Protein AF-A0A1V5QJ68-F1 (afdb_monomer_lite)

Sequence (161 aa):
MTVVKEFELRTGITLEIDRYVAMYQRDVNNYIAVRADGTEKVRGGAFRSTHHLKPSVGQMMNRCEIMDIPFDPDQYTLEELSIVCTRDKNSRGFCIDGVETDAETIDVLPVYPLQAQSISTVKKDGGFCKARLCPDYAALASSVSRADIDFGYFQRKIDAE

Radius of gyration: 21.3 Å; chains: 1; bounding box: 54×31×63 Å

Foldseek 3Di:
DVVQVVCCVVPVDHDDDDDFPDKFDPDPQFIWTAHPVRDIDTGDPLQDDDDPAANELSSQLVVCVRVVHDDDCVVDDLRNQWHKFAADPQFQFKAWQNDTDSDGIFTKAAFDQVQAIDIWTQGPVGDTHRTPPADPRIDGSVVDDPVGGPPVVSVVVSVPD

Structure (mmCIF, N/CA/C/O backbone):
data_AF-A0A1V5QJ68-F1
#
_entry.id   AF-A0A1V5QJ68-F1
#
loop_
_atom_site.group_PDB
_atom_site.id
_atom_site.type_symbol
_atom_site.label_atom_id
_atom_site.label_alt_id
_atom_site.label_comp_id
_atom_site.label_asym_id
_atom_site.label_entity_id
_atom_site.label_seq_id
_atom_site.pdbx_PDB_ins_code
_atom_site.Cartn_x
_atom_site.Cartn_y
_atom_site.Cartn_z
_atom_site.occupancy
_atom_site.B_iso_or_equiv
_atom_site.auth_seq_id
_atom_site.auth_comp_id
_atom_site.aut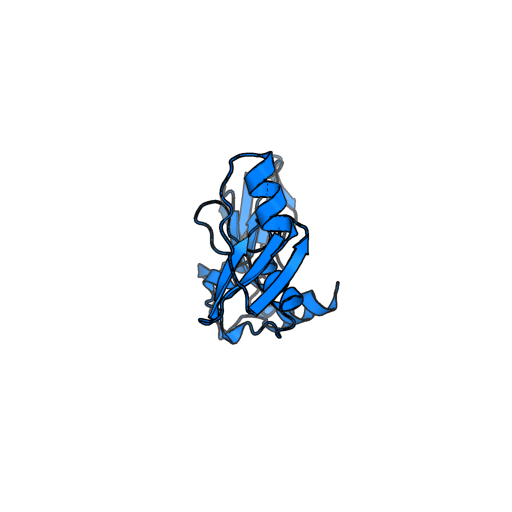h_asym_id
_atom_site.auth_atom_id
_atom_site.pdbx_PDB_model_num
ATOM 1 N N . MET A 1 1 ? -23.917 1.353 35.456 1.00 61.59 1 MET A N 1
ATOM 2 C CA . MET A 1 1 ? -23.741 2.803 35.731 1.00 61.59 1 MET A CA 1
ATOM 3 C C . MET A 1 1 ? -23.101 3.103 37.089 1.00 61.59 1 MET A C 1
ATOM 5 O O . MET A 1 1 ? -22.645 4.221 37.271 1.00 61.59 1 MET A O 1
ATOM 9 N N . THR A 1 2 ? -23.028 2.148 38.022 1.00 78.12 2 THR A N 1
ATOM 10 C CA . THR A 1 2 ? -22.486 2.360 39.379 1.00 78.12 2 THR A CA 1
ATOM 11 C C . THR A 1 2 ? -21.013 2.790 39.385 1.00 78.12 2 THR A C 1
ATOM 13 O O . THR A 1 2 ? -20.681 3.788 40.008 1.00 78.12 2 THR A O 1
ATOM 16 N N . VAL A 1 3 ? -20.169 2.141 38.573 1.00 85.06 3 VAL A N 1
ATOM 17 C CA . VAL A 1 3 ? -18.725 2.443 38.467 1.00 85.06 3 VAL A CA 1
ATOM 18 C C . VAL A 1 3 ? -18.442 3.875 37.987 1.00 85.06 3 VAL A C 1
ATOM 20 O O . VAL A 1 3 ? -17.517 4.518 38.470 1.00 85.06 3 VAL A O 1
ATOM 23 N N . VAL A 1 4 ? -19.253 4.394 37.056 1.00 86.81 4 VAL A N 1
ATOM 24 C CA . VAL A 1 4 ? -19.104 5.761 36.521 1.00 86.81 4 VAL A CA 1
ATOM 25 C C . VAL A 1 4 ? -19.350 6.780 37.631 1.00 86.81 4 VAL A C 1
ATOM 27 O O . VAL A 1 4 ? -18.485 7.601 37.908 1.00 86.81 4 VAL A O 1
ATOM 30 N N . LYS A 1 5 ? -20.479 6.658 38.341 1.00 88.81 5 LYS A N 1
ATOM 31 C CA . LYS A 1 5 ? -20.842 7.583 39.424 1.00 88.81 5 LYS A CA 1
ATOM 32 C C . LYS A 1 5 ? -19.833 7.577 40.571 1.00 88.81 5 LYS A C 1
ATOM 34 O O . LYS A 1 5 ? -19.521 8.631 41.114 1.00 88.81 5 LYS A O 1
ATOM 39 N N . GLU A 1 6 ? -19.316 6.407 40.942 1.00 92.75 6 GLU A N 1
ATOM 40 C CA . GLU A 1 6 ? -18.283 6.293 41.979 1.00 92.75 6 GLU A CA 1
ATOM 41 C C . GLU A 1 6 ? -16.983 7.000 41.574 1.00 92.75 6 GLU A C 1
ATOM 43 O O . GLU A 1 6 ? -16.360 7.676 42.395 1.00 92.75 6 GLU A O 1
ATOM 48 N N . PHE A 1 7 ? -16.586 6.887 40.304 1.00 91.31 7 PHE A N 1
ATOM 49 C CA . PHE A 1 7 ? -15.414 7.580 39.783 1.00 91.31 7 PHE A CA 1
ATOM 50 C C . PHE A 1 7 ? -15.602 9.103 39.776 1.00 91.31 7 PHE A C 1
ATOM 52 O O . PHE A 1 7 ? -14.717 9.822 40.246 1.00 91.31 7 PHE A O 1
ATOM 59 N N . GLU A 1 8 ? -16.747 9.588 39.291 1.00 95.12 8 GLU A N 1
ATOM 60 C CA . GLU A 1 8 ? -17.068 11.021 39.240 1.00 95.12 8 GLU A CA 1
ATOM 61 C C . GLU A 1 8 ? -17.102 11.636 40.646 1.00 95.12 8 GLU A C 1
ATOM 63 O O . GLU A 1 8 ? -16.488 12.674 40.879 1.00 95.12 8 GLU A O 1
ATOM 68 N N . LEU A 1 9 ? -17.723 10.958 41.620 1.00 93.88 9 LEU A N 1
ATOM 69 C CA . LEU A 1 9 ? -17.756 11.403 43.020 1.00 93.88 9 LEU A CA 1
ATOM 70 C C . LEU A 1 9 ? -16.361 11.454 43.655 1.00 93.88 9 LEU A C 1
ATOM 72 O O . LEU A 1 9 ? -16.056 12.386 44.396 1.00 93.88 9 LEU A O 1
ATOM 76 N N . ARG A 1 10 ? -15.510 10.459 43.376 1.00 95.88 10 ARG A N 1
ATOM 77 C CA . ARG A 1 10 ? -14.157 10.382 43.947 1.00 95.88 10 ARG A CA 1
ATOM 78 C C . ARG A 1 10 ? -13.204 11.416 43.349 1.00 95.88 10 ARG A C 1
ATOM 80 O O . ARG A 1 10 ? -12.293 11.862 44.039 1.00 95.88 10 ARG A O 1
ATOM 87 N N . THR A 1 11 ? -13.354 11.731 42.065 1.00 94.81 11 THR A N 1
ATOM 88 C CA . THR A 1 11 ? -12.379 12.544 41.318 1.00 94.81 11 THR A CA 1
ATOM 89 C C . THR A 1 11 ? -12.852 13.966 41.035 1.00 94.81 11 THR A C 1
ATOM 91 O O . THR A 1 11 ? -12.025 14.821 40.733 1.00 94.81 11 THR A O 1
ATOM 94 N N . GLY A 1 12 ? -14.159 14.227 41.112 1.00 94.50 12 GLY A N 1
ATOM 95 C CA . GLY A 1 12 ? -14.767 15.482 40.669 1.00 94.50 12 GLY A CA 1
ATOM 96 C C . GLY A 1 12 ? -14.761 15.676 39.147 1.00 94.50 12 GLY A C 1
ATOM 97 O O . GLY A 1 12 ? -15.129 16.751 38.680 1.00 94.50 12 GLY A O 1
ATOM 98 N N . ILE A 1 13 ? -14.335 14.672 38.368 1.00 93.38 13 ILE A N 1
ATOM 99 C CA . ILE A 1 13 ? -14.297 14.714 36.901 1.00 93.38 13 ILE A CA 1
ATOM 100 C C . ILE A 1 13 ? -15.576 14.084 36.361 1.00 93.38 13 ILE A C 1
ATOM 102 O O . ILE A 1 13 ? -15.841 12.923 36.654 1.00 93.38 13 ILE A O 1
ATOM 106 N N . THR A 1 14 ? -16.322 14.817 35.535 1.00 92.25 14 THR A N 1
ATOM 107 C CA . THR A 1 14 ? -17.486 14.295 34.804 1.00 92.25 14 THR A CA 1
ATOM 108 C C . THR A 1 14 ? -17.042 13.438 33.620 1.00 92.25 14 THR A C 1
ATOM 110 O O . THR A 1 14 ? -16.157 13.840 32.860 1.00 92.25 14 THR A O 1
ATOM 113 N N . LEU A 1 15 ? -17.666 12.275 33.436 1.00 88.31 15 LEU A N 1
ATOM 114 C CA . LEU A 1 15 ? -17.381 11.365 32.329 1.00 88.31 15 LEU A CA 1
ATOM 115 C C . LEU A 1 15 ? -18.435 11.486 31.221 1.00 88.31 15 LEU A C 1
ATOM 117 O O . LEU A 1 15 ? -19.635 11.557 31.474 1.00 88.31 15 LEU A O 1
ATOM 121 N N . GLU A 1 16 ? -17.980 11.441 29.970 1.00 88.50 16 GLU A N 1
ATOM 122 C CA . GLU A 1 16 ? -18.842 11.340 28.791 1.00 88.50 16 GLU A CA 1
ATOM 123 C C . GLU A 1 16 ? -18.938 9.877 28.335 1.00 88.50 16 GLU A C 1
ATOM 125 O O . GLU A 1 16 ? -17.938 9.156 28.300 1.00 88.50 16 GLU A O 1
ATOM 130 N N . ILE A 1 17 ? -20.151 9.421 28.003 1.00 85.38 17 ILE A N 1
ATOM 131 C CA . ILE A 1 17 ? -20.388 8.054 27.525 1.00 85.38 17 ILE A CA 1
ATOM 132 C C . ILE A 1 17 ? -20.589 8.078 26.012 1.00 85.38 17 ILE A C 1
ATOM 134 O O . ILE A 1 17 ? -21.675 8.396 25.528 1.00 85.38 17 ILE A O 1
ATOM 138 N N . ASP A 1 18 ? -19.574 7.627 25.284 1.00 86.44 18 ASP A N 1
ATOM 139 C CA . ASP A 1 18 ? -19.709 7.269 23.876 1.00 86.44 18 ASP A CA 1
ATOM 140 C C . ASP A 1 18 ? -20.344 5.876 23.734 1.00 86.44 18 ASP A C 1
ATOM 142 O O . ASP A 1 18 ? -19.942 4.922 24.407 1.00 86.44 18 ASP A O 1
ATOM 146 N N . ARG A 1 19 ? -21.308 5.729 22.817 1.00 88.25 19 ARG A N 1
ATOM 147 C CA . ARG A 1 19 ? -21.903 4.430 22.462 1.00 88.25 19 ARG A CA 1
ATOM 148 C C . ARG A 1 19 ? -21.501 4.024 21.050 1.00 88.25 19 ARG A C 1
ATOM 150 O O . ARG A 1 19 ? -21.700 4.779 20.101 1.00 88.25 19 ARG A O 1
ATOM 157 N N . TYR A 1 20 ? -21.003 2.800 20.928 1.00 92.44 20 TYR A N 1
ATOM 158 C CA . TYR A 1 20 ? -20.637 2.166 19.666 1.00 92.44 20 TYR A CA 1
ATOM 159 C C . TYR A 1 20 ? -21.426 0.862 19.521 1.00 92.44 20 TYR A C 1
ATOM 161 O O . TYR A 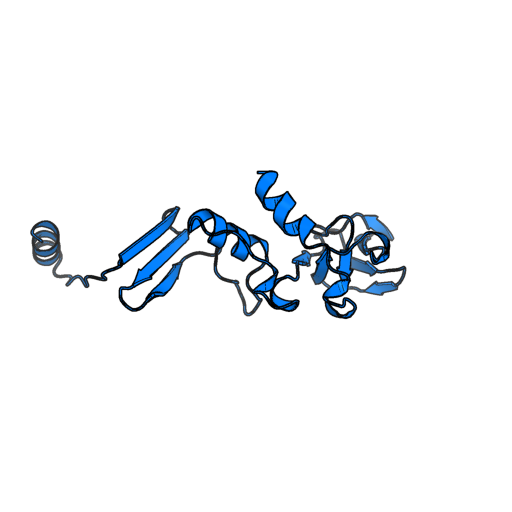1 20 ? -21.693 0.192 20.520 1.00 92.44 20 TYR A O 1
ATOM 169 N N . VAL A 1 21 ? -21.832 0.528 18.296 1.00 94.25 21 VAL A N 1
ATOM 170 C CA . VAL A 1 21 ? -22.563 -0.713 17.980 1.00 94.25 21 VAL A CA 1
ATOM 171 C C . VAL A 1 21 ? -21.621 -1.878 17.696 1.00 94.25 21 VAL A C 1
ATOM 173 O O . VAL A 1 21 ? -21.990 -3.025 17.918 1.00 94.25 21 VAL A O 1
ATOM 176 N N . ALA A 1 22 ? -20.399 -1.580 17.253 1.00 90.94 22 ALA A N 1
ATOM 177 C CA . ALA A 1 22 ? -19.335 -2.553 17.060 1.00 90.94 22 ALA A CA 1
ATOM 178 C C . ALA A 1 22 ? -17.975 -1.902 17.331 1.00 90.94 22 ALA A C 1
ATOM 180 O O . ALA A 1 22 ? -17.798 -0.693 17.146 1.00 90.94 22 ALA A O 1
ATOM 181 N N . MET A 1 23 ? -17.013 -2.709 17.765 1.00 90.69 23 MET A N 1
ATOM 182 C CA . MET A 1 23 ? -15.626 -2.295 17.930 1.00 90.69 23 MET A CA 1
ATOM 183 C C . MET A 1 23 ? -14.718 -3.414 17.434 1.00 90.69 23 MET A C 1
ATOM 185 O O . MET A 1 23 ? -14.804 -4.538 17.920 1.00 90.69 23 MET A O 1
ATOM 189 N N . TYR A 1 24 ? -13.846 -3.075 16.493 1.00 89.62 24 TYR A N 1
ATOM 190 C CA . TYR A 1 24 ? -12.841 -3.964 15.928 1.00 89.62 24 TYR A CA 1
ATOM 191 C C . TYR A 1 24 ? -11.464 -3.452 16.346 1.00 89.62 24 TYR A C 1
ATOM 193 O O . TYR A 1 24 ? -11.175 -2.260 16.212 1.00 89.62 24 TYR A O 1
ATOM 201 N N . GLN A 1 25 ? -10.621 -4.310 16.915 1.00 87.38 25 GLN A N 1
ATOM 202 C CA . GLN A 1 25 ? -9.415 -3.865 17.612 1.00 87.38 25 GLN A CA 1
ATOM 203 C C . GLN A 1 25 ? -8.241 -4.809 17.359 1.00 87.38 25 GLN A C 1
ATOM 205 O O . GLN A 1 25 ? -8.354 -6.008 17.589 1.00 87.38 25 GLN A O 1
ATOM 210 N N . ARG A 1 26 ? -7.091 -4.238 16.969 1.00 81.00 26 ARG A N 1
ATOM 211 C CA . ARG A 1 26 ? -5.797 -4.941 16.942 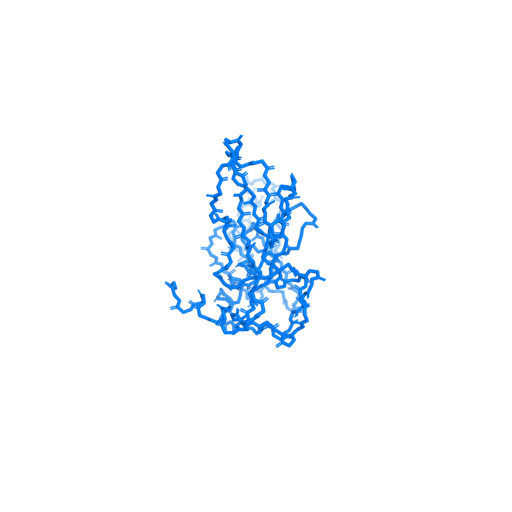1.00 81.00 26 ARG A CA 1
ATOM 212 C C . ARG A 1 26 ? -5.090 -4.842 18.288 1.00 81.00 26 ARG A C 1
ATOM 214 O O . ARG A 1 26 ? -4.611 -5.830 18.828 1.00 81.00 26 ARG A O 1
ATOM 221 N N . ASP A 1 27 ? -5.029 -3.625 18.826 1.00 85.56 27 ASP A N 1
ATOM 222 C CA . ASP A 1 27 ? -4.438 -3.312 20.125 1.00 85.56 27 ASP A CA 1
ATOM 223 C C . ASP A 1 27 ? -5.071 -2.039 20.714 1.00 85.56 27 ASP A C 1
ATOM 225 O O . ASP A 1 27 ? -5.955 -1.428 20.119 1.00 85.56 27 ASP A O 1
ATOM 229 N N . VAL A 1 28 ? -4.665 -1.631 21.918 1.00 86.06 28 VAL A N 1
ATOM 230 C CA . VAL A 1 28 ? -5.263 -0.480 22.631 1.00 86.06 28 VAL A CA 1
ATOM 231 C C . VAL A 1 28 ? -5.132 0.868 21.899 1.00 86.06 28 VAL A C 1
ATOM 233 O O . VAL A 1 28 ? -5.921 1.784 22.147 1.00 86.06 28 VAL A O 1
ATOM 236 N N . ASN A 1 29 ? -4.155 1.002 21.002 1.00 87.31 29 ASN A N 1
ATOM 237 C CA . ASN A 1 29 ? -3.890 2.206 20.215 1.00 87.31 29 ASN A CA 1
ATOM 238 C C . ASN A 1 29 ? -4.390 2.101 18.767 1.00 87.31 29 ASN A C 1
ATOM 240 O O . ASN A 1 29 ? -4.477 3.133 18.098 1.00 87.31 29 ASN A O 1
ATOM 244 N N . ASN A 1 30 ? -4.746 0.899 18.305 1.00 85.06 30 ASN A N 1
ATOM 245 C CA . ASN A 1 30 ? -5.214 0.612 16.955 1.00 85.06 30 ASN A CA 1
ATOM 246 C C . ASN A 1 30 ? -6.600 -0.068 16.997 1.00 85.06 30 ASN A C 1
ATOM 248 O O . ASN A 1 30 ? -6.699 -1.286 17.173 1.00 85.06 30 ASN A O 1
ATOM 252 N N . TYR A 1 31 ? -7.664 0.715 16.757 1.00 89.06 31 TYR A N 1
ATOM 253 C CA . TYR A 1 31 ? -9.048 0.222 16.673 1.00 89.06 31 TYR A CA 1
ATOM 254 C C . TYR A 1 31 ? -9.939 0.999 15.686 1.00 89.06 31 TYR A C 1
ATOM 256 O O . TYR A 1 31 ? -9.664 2.151 15.337 1.00 89.06 31 TYR A O 1
ATOM 264 N N . ILE A 1 32 ? -11.062 0.384 15.310 1.00 89.94 32 ILE A N 1
ATOM 265 C CA . ILE A 1 32 ? -12.177 0.961 14.552 1.00 89.94 32 ILE A CA 1
ATOM 266 C C . ILE A 1 32 ? -13.452 0.771 15.378 1.00 89.94 32 ILE A C 1
ATOM 268 O O . ILE A 1 32 ? -13.836 -0.354 15.687 1.00 89.94 32 ILE A O 1
ATOM 272 N N . ALA A 1 33 ? -14.111 1.865 15.751 1.00 91.81 33 ALA A N 1
ATOM 273 C CA . ALA A 1 33 ? -15.374 1.828 16.483 1.00 91.81 33 ALA A CA 1
ATOM 274 C C . ALA A 1 33 ? -16.512 2.361 15.604 1.00 91.81 33 ALA A C 1
ATOM 276 O O . ALA A 1 33 ? -16.435 3.484 15.107 1.00 91.81 33 ALA A O 1
ATOM 277 N N . VAL A 1 34 ? -17.563 1.566 15.420 1.00 91.19 34 VAL A N 1
ATOM 278 C CA . VAL A 1 34 ? -18.713 1.891 14.564 1.00 91.19 34 VAL A CA 1
ATOM 279 C C . VAL A 1 34 ? -19.836 2.445 15.428 1.00 91.19 34 VAL A C 1
ATOM 281 O O . VAL A 1 34 ? -20.210 1.849 16.442 1.00 91.19 34 VAL A O 1
ATOM 284 N N . ARG A 1 35 ? -20.370 3.606 15.060 1.00 91.94 35 ARG A N 1
ATOM 285 C CA . ARG A 1 35 ? -21.505 4.245 15.734 1.00 91.94 35 ARG A CA 1
ATOM 286 C C . ARG A 1 35 ? -22.835 3.731 15.183 1.00 91.94 35 ARG A C 1
ATOM 288 O O . ARG A 1 35 ? -22.891 3.094 14.139 1.00 91.94 35 ARG A O 1
ATOM 295 N N . ALA A 1 36 ? -23.925 4.019 15.892 1.00 89.69 36 ALA A N 1
ATOM 296 C CA . ALA A 1 36 ? -25.267 3.574 15.502 1.00 89.69 36 ALA A CA 1
ATOM 297 C C . ALA A 1 36 ? -25.760 4.160 14.166 1.00 89.69 36 ALA A C 1
ATOM 299 O O . ALA A 1 36 ? -26.628 3.573 13.530 1.00 89.69 36 ALA A O 1
ATOM 300 N N . ASP A 1 37 ? -25.204 5.294 13.740 1.00 90.50 37 ASP A N 1
ATOM 301 C CA . ASP A 1 37 ? -25.467 5.930 12.443 1.00 90.50 37 ASP A CA 1
ATOM 302 C C . ASP A 1 37 ? -24.601 5.361 11.300 1.00 90.50 37 ASP A C 1
ATOM 304 O O . ASP A 1 37 ? -24.664 5.852 10.176 1.00 90.50 37 ASP A O 1
ATOM 308 N N . GLY A 1 38 ? -23.780 4.343 11.582 1.00 84.00 38 GLY A N 1
ATOM 309 C CA . GLY A 1 38 ? -22.843 3.744 10.634 1.00 84.00 38 GLY A CA 1
ATOM 310 C C . GLY A 1 38 ? -21.524 4.504 10.482 1.00 84.00 38 GLY A C 1
ATOM 311 O O . GLY A 1 38 ? -20.635 4.026 9.782 1.00 84.00 38 GLY A O 1
ATOM 312 N N . THR A 1 39 ? -21.347 5.657 11.138 1.00 87.69 39 THR A N 1
ATOM 313 C CA . THR A 1 39 ? -20.079 6.397 11.071 1.00 87.69 39 THR A CA 1
ATOM 314 C C . THR A 1 39 ? -18.988 5.720 11.898 1.00 87.69 39 THR A C 1
ATOM 316 O O . THR A 1 39 ? -19.235 5.126 12.951 1.00 87.69 39 THR A O 1
ATOM 319 N N . GLU A 1 40 ? -17.746 5.826 11.432 1.00 89.12 40 GLU A N 1
ATOM 320 C CA . GLU A 1 40 ? -16.609 5.131 12.030 1.00 89.12 40 GLU A CA 1
ATOM 321 C C . GLU A 1 40 ? -15.656 6.097 12.739 1.00 89.12 40 GLU A C 1
ATOM 323 O O . GLU A 1 40 ? -15.227 7.120 12.200 1.00 89.12 40 GLU A O 1
ATOM 328 N N . LYS A 1 41 ? -15.246 5.726 13.952 1.00 88.94 41 LYS A N 1
ATOM 329 C CA . LYS A 1 41 ? -14.121 6.329 14.665 1.00 88.94 41 LYS A CA 1
ATOM 330 C C . LYS A 1 41 ? -12.918 5.402 14.554 1.00 88.94 41 LYS A C 1
ATOM 332 O O . LYS A 1 41 ? -12.808 4.412 15.272 1.00 88.94 41 LYS A O 1
ATOM 337 N N . VAL A 1 42 ? -11.994 5.763 13.675 1.00 86.88 42 VAL A N 1
ATOM 338 C CA . VAL A 1 42 ? -10.728 5.045 13.476 1.00 86.88 42 VAL A CA 1
ATOM 339 C C . VAL A 1 42 ? -9.641 5.654 14.365 1.00 86.88 42 VAL A C 1
ATOM 341 O O . VAL A 1 42 ? -9.448 6.872 14.321 1.00 86.88 42 VAL A O 1
ATOM 344 N N . ARG A 1 43 ? -8.896 4.853 15.133 1.00 86.94 43 ARG A N 1
ATOM 345 C CA . ARG A 1 43 ? -7.730 5.286 15.924 1.00 86.94 43 ARG A CA 1
ATOM 346 C C . ARG A 1 43 ? -6.507 4.447 15.569 1.00 86.94 43 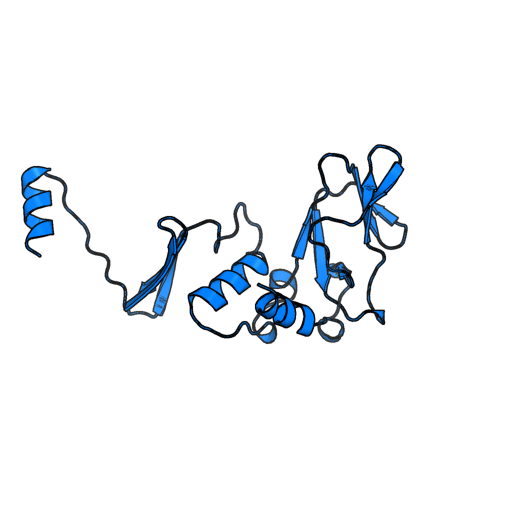ARG A C 1
ATOM 348 O O . ARG A 1 43 ? -6.616 3.233 15.461 1.00 86.94 43 ARG A O 1
ATOM 355 N N . GLY A 1 44 ? -5.354 5.105 15.469 1.00 79.19 44 GLY A N 1
ATOM 356 C CA . GLY A 1 44 ? -4.059 4.453 15.288 1.00 79.19 44 GLY A CA 1
ATOM 357 C C . GLY A 1 44 ? -3.486 4.597 13.880 1.00 79.19 44 GLY A C 1
ATOM 358 O O . GLY A 1 44 ? -4.210 4.824 12.908 1.00 79.19 44 GLY A O 1
ATOM 359 N N . GLY A 1 45 ? -2.159 4.493 13.787 1.00 73.19 45 GLY A N 1
ATOM 360 C CA . GLY A 1 45 ? -1.417 4.576 12.525 1.00 73.19 45 GLY A CA 1
ATOM 361 C C . GLY A 1 45 ? -1.535 3.316 11.668 1.00 73.19 45 GLY A C 1
ATOM 362 O O . GLY A 1 45 ? -1.156 3.343 10.506 1.00 73.19 45 GLY A O 1
ATOM 363 N N . ALA A 1 46 ? -2.094 2.222 12.196 1.00 71.94 46 ALA A N 1
ATOM 364 C CA . ALA A 1 46 ? -2.372 1.028 11.399 1.00 71.94 46 ALA A CA 1
ATOM 365 C C . ALA A 1 46 ? -3.468 1.253 10.337 1.00 71.94 46 ALA A C 1
ATOM 367 O O . ALA A 1 46 ? -3.548 0.484 9.387 1.00 71.94 46 ALA A O 1
ATOM 368 N N . PHE A 1 47 ? -4.285 2.304 10.488 1.00 72.38 47 PHE A N 1
ATOM 369 C CA . PHE A 1 47 ? -5.473 2.550 9.655 1.00 72.38 47 PHE A CA 1
ATOM 370 C C . PHE A 1 47 ? -5.551 3.961 9.080 1.00 72.38 47 PHE A C 1
ATOM 372 O O . PHE A 1 47 ? -6.285 4.206 8.126 1.00 72.38 47 PHE A O 1
ATOM 379 N N . ARG A 1 48 ? -4.854 4.918 9.700 1.00 65.81 48 ARG A N 1
ATOM 380 C CA . ARG A 1 48 ? -4.801 6.300 9.231 1.00 65.81 48 ARG A CA 1
ATOM 381 C C . ARG A 1 48 ? -3.475 6.557 8.551 1.00 65.81 48 ARG A C 1
ATOM 383 O O . ARG A 1 48 ? -2.421 6.216 9.083 1.00 65.81 48 ARG A O 1
ATOM 390 N N . SER A 1 49 ? -3.533 7.263 7.435 1.00 56.81 49 SER A N 1
ATOM 391 C CA . SER A 1 49 ? -2.338 7.864 6.877 1.00 56.81 49 SER A CA 1
ATOM 392 C C . SER A 1 49 ? -1.769 8.929 7.818 1.00 56.81 49 SER A C 1
ATOM 394 O O . SER A 1 49 ? -2.490 9.786 8.339 1.00 56.81 49 SER A O 1
ATOM 396 N N . THR A 1 50 ? -0.462 8.879 8.036 1.00 50.50 50 THR A N 1
ATOM 397 C CA . THR A 1 50 ? 0.296 9.959 8.664 1.00 50.50 50 THR A CA 1
ATOM 398 C C . THR A 1 50 ? 0.737 10.952 7.584 1.00 50.50 50 THR A C 1
ATOM 400 O O . THR A 1 50 ? 1.326 10.542 6.592 1.00 50.50 50 THR A O 1
ATOM 403 N N . HIS A 1 51 ? 0.510 12.253 7.805 1.00 47.50 51 HIS A N 1
ATOM 404 C CA . HIS A 1 51 ? 1.040 13.365 6.989 1.00 47.50 51 HIS A CA 1
ATOM 405 C C . HIS A 1 51 ? 0.491 13.515 5.556 1.00 47.50 51 HIS A C 1
ATOM 407 O O . HIS A 1 51 ? 1.260 13.467 4.607 1.00 47.50 51 HIS A O 1
ATOM 413 N N . HIS A 1 52 ? -0.814 13.763 5.377 1.00 45.81 52 HIS A N 1
ATOM 414 C CA . HIS A 1 52 ? -1.440 14.082 4.069 1.00 45.81 52 HIS A CA 1
ATOM 415 C C . HIS A 1 52 ? -1.246 13.045 2.945 1.00 45.81 52 HIS A C 1
ATOM 417 O O . HIS A 1 52 ? -1.695 13.266 1.823 1.00 45.81 52 HIS A O 1
ATOM 423 N N . LEU A 1 53 ? -0.612 11.912 3.234 1.00 52.00 53 LEU A N 1
ATOM 424 C CA . LEU A 1 53 ? -0.471 10.796 2.315 1.00 52.00 53 LEU A CA 1
ATOM 425 C C . LEU A 1 53 ? -1.789 10.014 2.271 1.00 52.00 53 LEU A C 1
ATOM 427 O O . LEU A 1 53 ? -2.659 10.191 3.128 1.00 52.00 53 LEU A O 1
ATOM 431 N N . LYS A 1 54 ? -1.965 9.141 1.291 1.00 60.34 54 LYS A N 1
ATOM 432 C CA . LYS A 1 54 ? -3.128 8.244 1.241 1.00 60.34 54 LYS A CA 1
ATOM 433 C C . LYS A 1 54 ? -2.911 7.066 2.184 1.00 60.34 54 LYS A C 1
ATOM 435 O O . LYS A 1 54 ? -1.752 6.754 2.471 1.00 60.34 54 LYS A O 1
ATOM 440 N N . PRO A 1 55 ? -3.975 6.443 2.725 1.00 64.69 55 PRO A N 1
ATOM 441 C CA . PRO A 1 55 ? -3.797 5.185 3.429 1.00 64.69 55 PRO A CA 1
ATOM 442 C C . PRO A 1 55 ? -3.095 4.204 2.488 1.00 64.69 55 PRO A C 1
ATOM 444 O O . PRO A 1 55 ? -3.493 4.072 1.335 1.00 64.69 55 PRO A O 1
ATOM 447 N N . SER A 1 56 ? -2.019 3.568 2.948 1.00 71.94 56 SER A N 1
ATOM 448 C CA . SER A 1 56 ? -1.333 2.576 2.125 1.00 71.94 56 SER A CA 1
ATOM 449 C C . SER A 1 56 ? -2.230 1.354 1.943 1.00 71.94 56 SER A C 1
ATOM 451 O O . SER A 1 56 ? -3.047 1.041 2.814 1.00 71.94 56 SER A O 1
ATOM 453 N N . VAL A 1 57 ? -2.030 0.603 0.860 1.00 77.69 57 VAL A N 1
ATOM 454 C CA . VAL A 1 57 ? -2.743 -0.665 0.642 1.00 77.69 57 VAL A CA 1
ATOM 455 C C . VAL A 1 57 ? -2.664 -1.585 1.860 1.00 77.69 57 VAL A C 1
ATOM 457 O O . VAL A 1 57 ? -3.664 -2.174 2.252 1.00 77.69 57 VAL A O 1
ATOM 460 N N . GLY A 1 58 ? -1.508 -1.650 2.527 1.00 75.44 58 GLY A N 1
ATOM 461 C CA . GLY A 1 58 ? -1.366 -2.437 3.753 1.00 75.44 58 GLY A CA 1
ATOM 462 C C . GLY A 1 58 ? -2.303 -1.977 4.878 1.00 75.44 58 GLY A C 1
ATOM 463 O O . GLY A 1 58 ? -2.842 -2.803 5.606 1.00 75.44 58 GLY A O 1
ATOM 464 N N . GLN A 1 59 ? -2.559 -0.673 5.010 1.00 77.81 59 GLN A N 1
ATOM 465 C CA . GLN A 1 59 ? -3.523 -0.146 5.986 1.00 77.81 59 GLN A CA 1
ATOM 466 C C . GLN A 1 59 ? -4.971 -0.500 5.612 1.00 77.81 59 GLN A C 1
ATOM 468 O O . GLN A 1 59 ? -5.777 -0.786 6.499 1.00 77.81 59 GLN A O 1
ATOM 473 N N . MET A 1 60 ? -5.297 -0.525 4.316 1.00 81.00 60 MET A N 1
ATOM 474 C CA . MET A 1 60 ? -6.608 -0.963 3.821 1.00 81.00 60 MET A CA 1
ATOM 475 C C . MET A 1 60 ? -6.834 -2.461 4.049 1.00 81.00 60 MET A C 1
ATOM 477 O O . MET A 1 60 ? -7.896 -2.848 4.535 1.00 81.00 60 MET A O 1
ATOM 481 N N . MET A 1 61 ? -5.827 -3.292 3.772 1.00 79.88 61 MET A N 1
ATOM 482 C CA . MET A 1 61 ? -5.876 -4.736 4.016 1.00 79.88 61 MET A CA 1
ATOM 483 C C . MET A 1 61 ? -6.037 -5.045 5.509 1.00 79.88 61 MET A C 1
ATOM 485 O O . MET A 1 61 ? -6.960 -5.767 5.874 1.00 79.88 61 MET A O 1
ATOM 489 N N . ASN A 1 62 ? -5.239 -4.405 6.378 1.00 80.06 62 ASN A N 1
ATOM 490 C CA . ASN A 1 62 ? -5.368 -4.538 7.838 1.00 80.06 62 ASN A CA 1
ATOM 491 C C . ASN A 1 62 ? -6.781 -4.186 8.325 1.00 80.06 62 ASN A C 1
ATOM 493 O O . ASN A 1 62 ? -7.302 -4.798 9.254 1.00 80.06 62 ASN A O 1
ATOM 497 N N . ARG A 1 63 ? -7.397 -3.153 7.735 1.00 82.50 63 ARG A N 1
ATOM 498 C CA . ARG A 1 63 ? -8.774 -2.778 8.062 1.00 82.50 63 ARG A CA 1
ATOM 499 C C . ARG A 1 63 ? -9.753 -3.883 7.669 1.00 82.50 63 ARG A C 1
ATOM 501 O O . ARG A 1 63 ? -10.623 -4.199 8.473 1.00 82.50 63 ARG A O 1
ATOM 508 N N . CYS A 1 64 ? -9.619 -4.431 6.463 1.00 82.69 64 CYS A N 1
ATOM 509 C CA . CYS A 1 64 ? -10.512 -5.473 5.962 1.00 82.69 64 CYS A CA 1
ATOM 510 C C . CYS A 1 64 ? -10.445 -6.737 6.827 1.00 82.69 64 CYS A C 1
ATOM 512 O O . CYS A 1 64 ? -11.476 -7.212 7.295 1.00 82.69 64 CYS A O 1
ATOM 514 N N . GLU A 1 65 ? -9.231 -7.191 7.138 1.00 83.00 65 GLU A N 1
ATOM 515 C CA . GLU A 1 65 ? -8.971 -8.333 8.021 1.00 83.00 65 GLU A CA 1
ATOM 516 C C . GLU A 1 65 ? -9.630 -8.158 9.399 1.00 83.00 65 GLU A C 1
ATOM 518 O O . GLU A 1 65 ? -10.386 -9.009 9.857 1.00 83.00 65 GLU A O 1
ATOM 523 N N . ILE A 1 66 ? -9.404 -7.016 10.052 1.00 81.62 66 ILE A N 1
ATOM 524 C CA . ILE A 1 66 ? -9.915 -6.753 11.407 1.00 81.62 66 ILE A CA 1
ATOM 525 C C . ILE A 1 66 ? -11.440 -6.621 11.448 1.00 81.62 66 ILE A C 1
ATOM 527 O O . ILE A 1 66 ? -12.056 -6.911 12.475 1.00 81.62 66 ILE A O 1
ATOM 531 N N . MET A 1 67 ? -12.044 -6.153 10.357 1.00 83.50 67 MET A N 1
ATOM 532 C CA . MET A 1 67 ? -13.495 -6.032 10.225 1.00 83.50 67 MET A CA 1
ATOM 533 C C . MET A 1 67 ? -14.160 -7.314 9.711 1.00 83.50 67 MET A C 1
ATOM 535 O O . MET A 1 67 ? -15.382 -7.319 9.582 1.00 83.50 67 MET A O 1
ATOM 539 N N . ASP A 1 68 ? -13.386 -8.368 9.430 1.00 82.81 68 ASP A N 1
ATOM 540 C CA . ASP A 1 68 ? -13.857 -9.612 8.808 1.00 82.81 68 ASP A CA 1
ATOM 541 C C . ASP A 1 68 ? -14.635 -9.354 7.502 1.00 82.81 68 ASP A C 1
ATOM 543 O O . ASP A 1 68 ? -15.681 -9.944 7.225 1.00 82.81 68 ASP A O 1
ATOM 547 N N . ILE A 1 69 ? -14.139 -8.403 6.701 1.00 83.81 69 ILE A N 1
ATOM 548 C CA . ILE A 1 69 ? -14.676 -8.092 5.374 1.00 83.81 69 ILE A CA 1
ATOM 549 C C . ILE A 1 69 ? -13.658 -8.491 4.301 1.00 83.81 69 ILE A C 1
ATOM 551 O O . ILE A 1 69 ? -12.462 -8.242 4.469 1.00 83.81 69 ILE A O 1
ATOM 555 N N . PRO A 1 70 ? -14.093 -9.079 3.174 1.00 84.75 70 PRO A N 1
ATOM 556 C CA . PRO A 1 70 ? -13.195 -9.344 2.058 1.00 84.75 70 PRO A CA 1
ATOM 557 C C . PRO A 1 70 ? -12.578 -8.047 1.525 1.00 84.75 70 PRO A C 1
ATOM 559 O O . PRO A 1 70 ? -13.282 -7.057 1.318 1.00 84.75 70 PRO A O 1
AT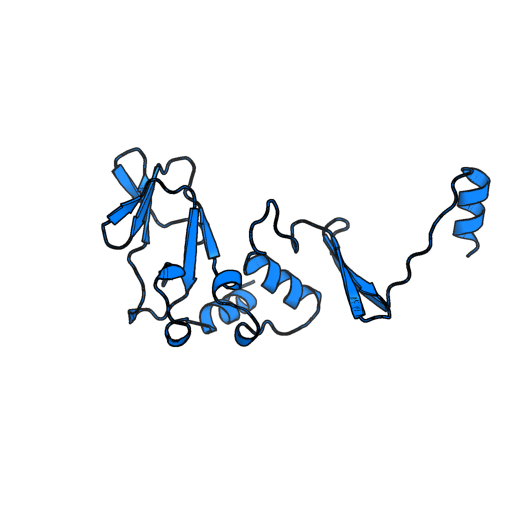OM 562 N N . PHE A 1 71 ? -11.270 -8.060 1.268 1.00 86.25 71 PHE A N 1
ATOM 563 C CA . PHE A 1 71 ? -10.621 -6.971 0.548 1.00 86.25 71 PHE A CA 1
ATOM 564 C C . PHE A 1 71 ? -11.005 -7.041 -0.932 1.00 86.25 71 PHE A C 1
ATOM 566 O O . PHE A 1 71 ? -10.631 -7.982 -1.629 1.00 86.25 71 PHE A O 1
ATOM 573 N N . ASP A 1 72 ? -11.733 -6.035 -1.406 1.00 86.25 72 ASP A N 1
ATOM 574 C CA . ASP A 1 72 ? -12.127 -5.904 -2.805 1.00 86.25 72 ASP A CA 1
ATOM 575 C C . ASP A 1 72 ? -11.368 -4.735 -3.459 1.00 86.25 72 ASP A C 1
ATOM 577 O O . ASP A 1 72 ? -11.739 -3.572 -3.263 1.00 86.25 72 ASP A O 1
ATOM 581 N N . PRO A 1 73 ? -10.300 -4.999 -4.236 1.00 84.31 73 PRO A N 1
ATOM 582 C CA . PRO A 1 73 ? -9.534 -3.942 -4.884 1.00 84.31 73 PRO A CA 1
ATOM 583 C C . PRO A 1 73 ? -10.336 -3.182 -5.957 1.00 84.31 73 PRO A C 1
ATOM 585 O O . PRO A 1 73 ? -9.908 -2.106 -6.390 1.00 84.31 73 PRO A O 1
ATOM 588 N N . ASP A 1 74 ? -11.495 -3.690 -6.389 1.00 85.75 74 ASP A N 1
ATOM 589 C CA . ASP A 1 74 ? -12.366 -2.995 -7.338 1.00 85.75 74 ASP A CA 1
ATOM 590 C C . ASP A 1 74 ? -13.093 -1.785 -6.760 1.00 85.75 74 ASP A C 1
ATOM 592 O O . ASP A 1 74 ? -13.487 -0.887 -7.507 1.00 85.75 74 ASP A O 1
ATOM 596 N N . GLN A 1 75 ? -13.155 -1.679 -5.435 1.00 84.19 75 GLN A N 1
ATOM 597 C CA . GLN A 1 75 ? -13.784 -0.550 -4.746 1.00 84.19 75 GLN A CA 1
ATOM 598 C C . GLN A 1 75 ? -12.855 0.653 -4.559 1.00 84.19 75 GLN A C 1
ATOM 600 O O . GLN A 1 75 ? -13.311 1.714 -4.132 1.00 84.19 75 GLN A O 1
ATOM 605 N N . TYR A 1 76 ? -11.569 0.509 -4.888 1.00 83.94 76 TYR A N 1
ATOM 606 C CA . TYR A 1 76 ? -10.553 1.527 -4.641 1.00 83.94 76 TYR A CA 1
ATOM 607 C C . TYR A 1 76 ? -10.017 2.137 -5.937 1.00 83.94 76 TYR A C 1
ATOM 609 O O . TYR A 1 76 ? -9.897 1.492 -6.991 1.00 83.94 76 TYR A O 1
ATOM 617 N N . THR A 1 77 ? -9.658 3.416 -5.848 1.00 85.56 77 THR A N 1
ATOM 618 C CA . THR A 1 77 ? -8.974 4.129 -6.929 1.00 85.56 77 THR A CA 1
ATOM 619 C C . THR A 1 77 ? -7.550 3.600 -7.115 1.00 85.56 77 THR A C 1
ATOM 621 O O . THR A 1 77 ? -6.943 3.051 -6.198 1.00 85.56 77 THR A O 1
ATOM 624 N N . LEU A 1 78 ? -6.970 3.804 -8.304 1.00 85.25 78 LEU A N 1
ATOM 625 C CA . LEU A 1 78 ? -5.569 3.434 -8.570 1.00 85.25 78 LEU A CA 1
ATOM 626 C C . LEU A 1 78 ? -4.598 4.103 -7.599 1.00 85.25 78 LEU A C 1
ATOM 628 O O . LEU A 1 78 ? -3.575 3.541 -7.225 1.00 85.25 78 LEU A O 1
ATOM 632 N N . GLU A 1 79 ? -4.946 5.315 -7.192 1.00 83.06 79 GLU A N 1
ATOM 633 C CA . GLU A 1 79 ? -4.156 6.125 -6.289 1.00 83.06 79 GLU A CA 1
ATOM 634 C C . GLU A 1 79 ? -4.145 5.547 -4.866 1.00 83.06 79 GLU A C 1
ATOM 636 O O . GLU A 1 79 ? -3.099 5.518 -4.221 1.00 83.06 79 GLU A O 1
ATOM 641 N N . GLU A 1 80 ? -5.283 5.034 -4.395 1.00 82.19 80 GLU A N 1
ATOM 642 C CA . GLU A 1 80 ? -5.410 4.316 -3.116 1.00 82.19 80 GLU A CA 1
ATOM 643 C C . GLU A 1 80 ? -4.766 2.925 -3.156 1.00 82.19 80 GLU A C 1
ATOM 645 O O . GLU A 1 80 ? -4.260 2.446 -2.144 1.00 82.19 80 GLU A O 1
ATOM 650 N N . LEU A 1 81 ? -4.737 2.289 -4.330 1.00 86.56 81 LEU A N 1
ATOM 651 C CA . LEU A 1 81 ? -4.065 1.006 -4.546 1.00 86.56 81 LEU A CA 1
ATOM 652 C C . LEU A 1 81 ? -2.545 1.132 -4.716 1.00 86.56 81 LEU A C 1
ATOM 654 O O . LEU A 1 81 ? -1.843 0.119 -4.760 1.00 86.56 81 LEU A O 1
ATOM 658 N N . SER A 1 82 ? -2.020 2.351 -4.842 1.00 89.38 82 SER A N 1
ATOM 659 C CA . SER A 1 82 ? -0.592 2.551 -5.049 1.00 89.38 82 SER A CA 1
ATOM 660 C C . SER A 1 82 ? 0.215 2.188 -3.799 1.00 89.38 82 SER A C 1
ATOM 662 O O . SER A 1 82 ? -0.151 2.470 -2.654 1.00 89.38 82 SER A O 1
ATOM 664 N N . ILE A 1 83 ? 1.342 1.523 -4.025 1.00 88.38 83 ILE A N 1
ATOM 665 C CA . ILE A 1 83 ? 2.305 1.162 -2.995 1.00 88.38 83 ILE A CA 1
ATOM 666 C C . ILE A 1 83 ? 3.418 2.200 -3.031 1.00 88.38 83 ILE A C 1
ATOM 668 O O . ILE A 1 83 ? 4.183 2.280 -3.994 1.00 88.38 83 ILE A O 1
ATOM 672 N N . VAL A 1 84 ? 3.536 2.960 -1.945 1.00 88.00 84 VAL A N 1
ATOM 673 C CA . VAL A 1 84 ? 4.625 3.920 -1.768 1.00 88.00 84 VAL A CA 1
ATOM 674 C C . VAL A 1 84 ? 5.919 3.151 -1.503 1.00 88.00 84 VAL A C 1
ATOM 676 O O . VAL A 1 84 ? 6.143 2.614 -0.414 1.00 88.00 84 VAL A O 1
ATOM 679 N N . CYS A 1 85 ? 6.790 3.094 -2.503 1.00 87.94 85 CYS A N 1
ATOM 680 C CA . CYS A 1 85 ? 8.136 2.561 -2.366 1.00 87.94 85 CYS A CA 1
ATOM 681 C C . CYS A 1 85 ? 9.071 3.673 -1.908 1.00 87.94 85 CYS A C 1
ATOM 683 O O . CYS A 1 85 ? 9.116 4.752 -2.494 1.00 87.94 85 CYS A O 1
ATOM 685 N N . THR A 1 86 ? 9.856 3.406 -0.870 1.00 87.62 86 THR A N 1
ATOM 686 C CA . THR A 1 86 ? 10.797 4.378 -0.301 1.00 87.62 86 THR A CA 1
ATOM 687 C C . THR A 1 86 ? 12.222 3.908 -0.526 1.00 87.62 86 THR A C 1
ATOM 689 O O . THR A 1 86 ? 12.537 2.730 -0.308 1.00 87.62 86 THR A O 1
ATOM 692 N N . ARG A 1 87 ? 13.105 4.828 -0.924 1.00 86.44 87 ARG A N 1
ATOM 693 C CA . ARG A 1 87 ? 14.537 4.528 -1.003 1.00 86.44 87 ARG A CA 1
ATOM 694 C C . ARG A 1 87 ? 15.089 4.259 0.396 1.00 86.44 87 ARG A C 1
ATOM 696 O O . ARG A 1 87 ? 14.652 4.846 1.385 1.00 86.44 87 ARG A O 1
ATOM 703 N N . ASP A 1 88 ? 16.082 3.387 0.502 1.00 85.81 88 ASP A N 1
ATOM 704 C CA . ASP A 1 88 ? 16.792 3.217 1.767 1.00 85.81 88 ASP A CA 1
ATOM 705 C C . ASP A 1 88 ? 17.815 4.352 2.002 1.00 85.81 88 ASP A C 1
ATOM 707 O O . ASP A 1 88 ? 18.148 5.132 1.108 1.00 85.81 88 ASP A O 1
ATOM 711 N N . LYS A 1 89 ? 18.348 4.446 3.227 1.00 88.81 89 LYS A N 1
ATOM 712 C CA . LYS A 1 89 ? 19.297 5.504 3.633 1.00 88.81 89 LYS A CA 1
ATOM 713 C C . LYS A 1 89 ? 20.632 5.499 2.865 1.00 88.81 89 LYS A C 1
ATOM 715 O O . LYS A 1 89 ? 21.322 6.526 2.818 1.00 88.81 89 LYS A O 1
ATOM 720 N N . ASN A 1 90 ? 21.019 4.353 2.309 1.00 91.00 90 ASN A N 1
ATOM 721 C CA . ASN A 1 90 ? 22.239 4.151 1.527 1.00 91.00 90 ASN A CA 1
ATOM 722 C C . ASN A 1 90 ? 21.998 4.378 0.026 1.00 91.00 90 ASN A C 1
ATOM 724 O O . ASN A 1 90 ? 22.957 4.458 -0.744 1.00 91.00 90 ASN A O 1
ATOM 728 N N . SER A 1 91 ? 20.738 4.534 -0.373 1.00 93.31 91 SER A N 1
ATOM 729 C CA . SER A 1 91 ? 20.327 4.863 -1.729 1.00 93.31 91 SER A CA 1
ATOM 730 C C . SER A 1 91 ? 20.136 6.368 -1.901 1.00 93.31 91 SER A C 1
ATOM 732 O O . SER A 1 91 ? 19.663 7.068 -0.995 1.00 93.31 91 SER A O 1
ATOM 734 N N . ARG A 1 92 ? 20.549 6.884 -3.063 1.00 94.19 92 ARG A N 1
ATOM 735 C CA . ARG A 1 92 ? 20.320 8.283 -3.455 1.00 94.19 92 ARG A CA 1
ATOM 736 C C . ARG A 1 92 ? 18.981 8.481 -4.159 1.00 94.19 92 ARG A C 1
ATOM 738 O O . ARG A 1 92 ? 18.432 9.567 -4.076 1.00 94.19 92 ARG A O 1
ATOM 745 N N . GLY A 1 93 ? 18.436 7.423 -4.758 1.00 94.69 93 GLY A N 1
ATOM 746 C CA . GLY A 1 93 ? 17.204 7.500 -5.529 1.00 94.69 93 GLY A CA 1
ATOM 747 C C . GLY A 1 93 ? 16.813 6.173 -6.171 1.00 94.69 93 GLY A C 1
ATOM 748 O O . GLY A 1 93 ? 17.148 5.106 -5.646 1.00 94.69 93 GLY A O 1
ATOM 749 N N . PHE A 1 94 ? 16.138 6.244 -7.315 1.00 96.44 94 PHE A N 1
ATOM 750 C CA . PHE A 1 94 ? 15.634 5.107 -8.085 1.00 96.44 94 PHE A CA 1
ATOM 751 C C . PHE A 1 94 ? 16.149 5.122 -9.524 1.00 96.44 94 PHE A C 1
ATOM 753 O O . PHE A 1 94 ? 16.493 6.172 -10.055 1.00 96.44 94 PHE A O 1
ATOM 760 N N . CYS A 1 95 ? 16.191 3.949 -10.145 1.00 95.62 95 CYS A N 1
ATOM 761 C CA . CYS A 1 95 ? 16.405 3.743 -11.569 1.00 95.62 95 CYS A CA 1
ATOM 762 C C . CYS A 1 95 ? 15.213 2.950 -12.107 1.00 95.62 95 CYS A C 1
ATOM 764 O O . CYS A 1 95 ? 14.918 1.861 -11.603 1.00 95.62 95 CYS A O 1
ATOM 766 N N . ILE A 1 96 ? 14.514 3.535 -13.077 1.00 96.12 96 ILE A N 1
ATOM 767 C CA . ILE A 1 96 ? 13.273 3.026 -13.662 1.00 96.12 96 ILE A CA 1
ATOM 768 C C . ILE A 1 96 ? 13.500 2.946 -15.169 1.00 96.12 96 ILE A C 1
ATOM 770 O O . ILE A 1 96 ? 13.731 3.968 -15.812 1.00 96.12 96 ILE A O 1
ATOM 774 N N . ASP A 1 97 ? 13.516 1.730 -15.713 1.00 95.12 97 ASP A N 1
ATOM 775 C CA . ASP A 1 97 ? 13.826 1.458 -17.127 1.00 95.12 97 ASP A CA 1
ATOM 776 C C . ASP A 1 97 ? 15.130 2.130 -17.609 1.00 95.12 97 ASP A C 1
ATOM 778 O O . ASP A 1 97 ? 15.239 2.622 -18.730 1.00 95.12 97 ASP A O 1
ATOM 782 N N . GLY A 1 98 ? 16.141 2.167 -16.734 1.00 93.31 98 GLY A N 1
ATOM 783 C CA . GLY A 1 98 ? 17.445 2.774 -17.019 1.00 93.31 98 GLY A CA 1
ATOM 784 C C . GLY A 1 98 ? 17.516 4.288 -16.794 1.00 93.31 98 GLY A C 1
ATOM 785 O O . GLY A 1 98 ? 18.599 4.858 -16.918 1.00 93.31 98 GLY A O 1
ATOM 786 N N . VAL A 1 99 ? 16.405 4.941 -16.440 1.00 94.94 99 VAL A N 1
ATOM 787 C CA . VAL A 1 99 ? 16.361 6.375 -16.126 1.00 94.94 99 VAL A CA 1
ATOM 788 C C . VAL A 1 99 ? 16.424 6.580 -14.619 1.00 94.94 99 VAL A C 1
ATOM 790 O O . VAL A 1 99 ? 15.597 6.065 -13.867 1.00 94.94 99 VAL A O 1
ATOM 793 N N . GLU A 1 100 ? 17.407 7.354 -14.171 1.00 94.69 100 GLU A N 1
ATOM 794 C CA . GLU A 1 100 ? 17.608 7.633 -12.753 1.00 94.69 100 GLU A CA 1
ATOM 795 C C . GLU A 1 100 ? 16.844 8.871 -12.271 1.00 94.69 100 GLU A C 1
ATOM 797 O O . GLU A 1 100 ? 16.664 9.850 -12.996 1.00 94.69 100 GLU A O 1
ATOM 802 N N . THR A 1 101 ? 16.442 8.844 -11.005 1.00 94.12 101 THR A N 1
ATOM 803 C CA . THR A 1 101 ? 15.813 9.955 -10.289 1.00 94.12 101 THR A CA 1
ATOM 804 C C . THR A 1 101 ? 16.279 9.961 -8.840 1.00 94.12 101 THR A C 1
ATOM 806 O O . THR A 1 101 ? 16.361 8.903 -8.224 1.00 94.12 101 THR A O 1
ATOM 809 N N . ASP A 1 102 ? 16.532 11.136 -8.263 1.00 93.81 102 ASP A N 1
ATOM 810 C CA . ASP A 1 102 ? 16.907 11.286 -6.847 1.00 93.81 102 ASP A CA 1
ATOM 811 C C . ASP A 1 102 ? 15.678 11.376 -5.912 1.00 93.81 102 ASP A C 1
ATOM 813 O O . ASP A 1 102 ? 15.765 11.841 -4.772 1.00 93.81 102 ASP A O 1
ATOM 817 N N . ALA A 1 103 ? 14.504 10.944 -6.390 1.00 93.00 103 ALA A N 1
ATOM 818 C CA . ALA A 1 103 ? 13.275 10.914 -5.605 1.00 93.00 103 ALA A CA 1
ATOM 819 C C . ALA A 1 103 ? 13.432 10.073 -4.325 1.00 93.00 103 ALA A C 1
ATOM 821 O O . ALA A 1 103 ? 14.051 9.008 -4.315 1.00 93.00 103 ALA A O 1
ATOM 822 N N . GLU A 1 104 ? 12.834 10.540 -3.229 1.00 90.88 104 GLU A N 1
ATOM 823 C CA . GLU A 1 104 ? 12.809 9.796 -1.966 1.00 90.88 104 GLU A CA 1
ATOM 824 C C . GLU A 1 104 ? 11.786 8.658 -1.975 1.00 90.88 104 GLU A C 1
ATOM 826 O O . GLU A 1 104 ? 12.039 7.574 -1.440 1.00 90.88 104 GLU A O 1
ATOM 831 N N . THR A 1 105 ? 10.658 8.889 -2.637 1.00 90.81 105 THR A N 1
ATOM 832 C CA . THR A 1 105 ? 9.570 7.929 -2.788 1.00 90.81 105 THR A CA 1
ATOM 833 C C . THR A 1 105 ? 9.091 7.875 -4.228 1.00 90.81 105 THR A C 1
ATOM 835 O O . THR A 1 105 ? 9.150 8.876 -4.944 1.00 90.81 105 THR A O 1
ATOM 838 N N . ILE A 1 106 ? 8.572 6.718 -4.621 1.00 92.44 106 ILE A N 1
ATOM 839 C CA . ILE A 1 106 ? 7.811 6.522 -5.856 1.00 92.44 106 ILE A CA 1
ATOM 840 C C . ILE A 1 106 ? 6.552 5.719 -5.540 1.00 92.44 106 ILE A C 1
ATOM 842 O O . ILE A 1 106 ? 6.575 4.853 -4.665 1.00 92.44 106 ILE A O 1
ATOM 846 N N . ASP A 1 107 ? 5.483 5.976 -6.280 1.00 91.75 107 ASP A N 1
ATOM 847 C CA . ASP A 1 107 ? 4.236 5.225 -6.170 1.00 91.75 107 ASP A CA 1
ATOM 848 C C . ASP A 1 107 ? 4.180 4.188 -7.288 1.00 91.75 107 ASP A C 1
ATOM 850 O O . ASP A 1 107 ? 4.313 4.525 -8.470 1.00 91.75 107 ASP A O 1
ATOM 854 N N . VAL A 1 108 ? 4.000 2.919 -6.923 1.00 93.38 108 VAL A N 1
ATOM 855 C CA . VAL A 1 108 ? 3.953 1.808 -7.882 1.00 93.38 108 VAL A CA 1
ATOM 856 C C . VAL A 1 108 ? 2.693 0.976 -7.710 1.00 93.38 108 VAL A C 1
ATOM 858 O O . VAL A 1 108 ? 2.124 0.904 -6.622 1.00 93.38 108 VAL A O 1
ATOM 861 N N . LEU A 1 109 ? 2.281 0.306 -8.779 1.00 93.75 109 LEU A N 1
ATOM 862 C CA . LEU A 1 109 ? 1.207 -0.682 -8.761 1.00 93.75 109 LEU A CA 1
ATOM 863 C C . LEU A 1 109 ? 1.756 -2.052 -9.167 1.00 93.75 109 LEU A C 1
ATOM 865 O O . LEU A 1 109 ? 2.639 -2.113 -10.028 1.00 93.75 109 LEU A O 1
ATOM 869 N N . PRO A 1 110 ? 1.256 -3.151 -8.570 1.00 94.38 110 PRO A N 1
ATOM 870 C CA . PRO A 1 110 ? 1.534 -4.481 -9.077 1.00 94.38 110 PRO A CA 1
ATOM 871 C C . PRO A 1 110 ? 0.851 -4.650 -10.435 1.00 94.38 110 PRO A C 1
ATOM 873 O O . PRO A 1 110 ? -0.333 -4.357 -10.595 1.00 94.38 110 PRO A O 1
ATOM 876 N N . VAL A 1 111 ? 1.597 -5.134 -11.414 1.00 96.06 111 VAL A N 1
ATOM 877 C CA . VAL A 1 111 ? 1.112 -5.325 -12.784 1.00 96.06 111 VAL A CA 1
ATOM 878 C C . VAL A 1 111 ? 1.421 -6.734 -13.252 1.00 96.06 111 VAL A C 1
ATOM 880 O O . VAL A 1 111 ? 2.267 -7.423 -12.677 1.00 96.06 111 VAL A O 1
ATOM 883 N N . TYR A 1 112 ? 0.749 -7.174 -14.311 1.00 94.56 112 TYR A N 1
ATOM 884 C CA . TYR A 1 112 ? 1.131 -8.416 -14.971 1.00 94.56 112 TYR A CA 1
ATOM 885 C C . TYR A 1 112 ? 2.591 -8.345 -15.472 1.00 94.56 112 TYR A C 1
ATOM 887 O O . TYR A 1 112 ? 3.069 -7.268 -15.836 1.00 94.56 112 TYR A O 1
ATOM 895 N N . PRO A 1 113 ? 3.328 -9.476 -15.527 1.00 92.88 113 PRO A N 1
ATOM 896 C CA . PRO A 1 113 ? 4.762 -9.472 -15.835 1.00 92.88 113 PRO A CA 1
ATOM 897 C C . PRO A 1 113 ? 5.155 -8.790 -17.151 1.00 92.88 113 PRO A C 1
ATOM 899 O O . PRO A 1 113 ? 6.254 -8.257 -17.252 1.00 92.88 113 PRO A O 1
ATOM 902 N N . LEU A 1 114 ? 4.274 -8.801 -18.156 1.00 93.38 114 LEU A N 1
ATOM 903 C CA . LEU A 1 114 ? 4.531 -8.185 -19.464 1.00 93.38 114 LEU A CA 1
ATOM 904 C C . LEU A 1 114 ? 4.480 -6.650 -19.428 1.00 93.38 114 LEU A C 1
ATOM 906 O O . LEU A 1 114 ? 4.973 -6.006 -20.349 1.00 93.38 114 LEU A O 1
ATOM 910 N N . GLN A 1 115 ? 3.900 -6.077 -18.377 1.00 95.50 115 GLN A N 1
ATOM 911 C CA . GLN A 1 115 ? 3.748 -4.642 -18.155 1.00 95.50 115 GLN A CA 1
ATOM 912 C C . GLN A 1 115 ? 4.713 -4.116 -17.086 1.00 95.50 115 GLN A C 1
ATOM 914 O O . GLN A 1 115 ? 4.714 -2.922 -16.791 1.00 95.50 115 GLN A O 1
ATOM 919 N N . ALA A 1 116 ? 5.518 -4.996 -16.486 1.00 95.62 116 ALA A N 1
ATOM 920 C CA . ALA A 1 116 ? 6.451 -4.627 -15.435 1.00 95.62 116 ALA A CA 1
ATOM 921 C C . ALA A 1 116 ? 7.583 -3.741 -15.973 1.00 95.62 116 ALA A C 1
ATOM 923 O O . ALA A 1 116 ? 8.170 -4.016 -17.020 1.00 95.62 116 ALA A O 1
ATOM 924 N N . GLN A 1 117 ? 7.920 -2.709 -15.203 1.00 95.94 117 GLN A N 1
ATOM 925 C CA . GLN A 1 117 ? 9.087 -1.864 -15.424 1.00 95.94 117 GLN A CA 1
ATOM 926 C C . GLN A 1 117 ? 10.275 -2.382 -14.610 1.00 95.94 117 GLN A C 1
ATOM 928 O O . GLN A 1 117 ? 10.126 -2.959 -13.527 1.00 95.94 117 GLN A O 1
ATOM 933 N N . SER A 1 118 ? 11.484 -2.136 -15.105 1.00 93.88 118 SER A N 1
ATOM 934 C CA . SER A 1 118 ? 12.710 -2.438 -14.372 1.00 93.88 118 SER A CA 1
ATOM 935 C C . SER A 1 118 ? 12.944 -1.370 -13.304 1.00 93.88 118 SER A C 1
ATOM 937 O O . SER A 1 118 ? 13.552 -0.336 -13.584 1.00 93.88 118 SER A O 1
ATOM 939 N N . ILE A 1 119 ? 12.482 -1.628 -12.078 1.00 95.06 119 ILE A N 1
ATOM 940 C CA . ILE A 1 119 ? 12.567 -0.691 -10.949 1.00 95.06 119 ILE A CA 1
ATOM 941 C C . ILE A 1 119 ? 13.612 -1.160 -9.932 1.00 95.06 119 ILE A C 1
ATOM 943 O O . ILE A 1 119 ? 13.529 -2.248 -9.359 1.00 95.06 119 ILE A O 1
ATOM 947 N N . SER A 1 120 ? 14.587 -0.300 -9.652 1.00 94.31 120 SER A N 1
ATOM 948 C CA . SER A 1 120 ? 15.620 -0.524 -8.636 1.00 94.31 120 SER A CA 1
ATOM 949 C C . SER A 1 120 ? 15.943 0.770 -7.891 1.00 94.31 120 SER A C 1
ATOM 951 O O . SER A 1 120 ? 15.663 1.863 -8.372 1.00 94.31 120 SER A O 1
ATOM 953 N N . THR A 1 121 ? 16.526 0.675 -6.700 1.00 95.12 121 THR A N 1
ATOM 954 C CA . THR A 1 121 ? 17.157 1.818 -6.035 1.00 95.12 121 THR A CA 1
ATOM 955 C C . THR A 1 121 ? 18.604 1.954 -6.484 1.00 95.12 121 THR A C 1
ATOM 957 O O . THR A 1 121 ? 19.312 0.952 -6.621 1.00 95.12 121 THR A O 1
ATOM 960 N N . VAL A 1 122 ? 19.056 3.196 -6.646 1.00 95.38 122 VAL A N 1
ATOM 961 C CA . VAL A 1 122 ? 20.451 3.525 -6.954 1.00 95.38 122 VAL A CA 1
ATOM 962 C C . VAL A 1 122 ? 21.179 3.846 -5.661 1.00 95.38 122 VAL A C 1
ATOM 964 O O . VAL A 1 122 ? 20.840 4.799 -4.949 1.00 95.38 122 VAL A O 1
ATOM 967 N N . LYS A 1 123 ? 22.198 3.053 -5.350 1.00 93.44 123 LYS A N 1
ATOM 968 C CA . LYS A 1 123 ? 23.070 3.259 -4.199 1.00 93.44 123 LYS A CA 1
ATOM 969 C C . LYS A 1 123 ? 23.950 4.487 -4.407 1.00 93.44 123 LYS A C 1
ATOM 971 O O . LYS A 1 123 ? 24.301 4.857 -5.526 1.00 93.44 123 LYS A O 1
ATOM 976 N N . LYS A 1 124 ? 24.366 5.104 -3.303 1.00 92.25 124 LYS A N 1
ATOM 977 C CA . LYS A 1 124 ? 25.301 6.243 -3.318 1.00 92.25 124 LYS A CA 1
ATOM 978 C C . LYS A 1 124 ? 26.674 5.901 -3.913 1.00 92.25 124 LYS A C 1
ATOM 980 O O . LYS A 1 124 ? 27.367 6.805 -4.360 1.00 92.25 124 LYS A O 1
ATOM 985 N N . ASP A 1 125 ? 27.049 4.624 -3.921 1.00 90.81 125 ASP A N 1
ATOM 986 C CA . ASP A 1 125 ? 28.292 4.102 -4.504 1.00 90.81 125 ASP A CA 1
ATOM 987 C C . ASP A 1 125 ? 28.163 3.696 -5.988 1.00 90.81 125 ASP A C 1
ATOM 989 O O . ASP A 1 125 ? 29.135 3.229 -6.576 1.00 90.81 125 ASP A O 1
ATOM 993 N N . GLY A 1 126 ? 26.986 3.881 -6.601 1.00 84.25 126 GLY A N 1
ATOM 994 C CA . GLY A 1 126 ? 26.727 3.563 -8.009 1.00 84.25 126 GLY A CA 1
ATOM 995 C C . GLY A 1 126 ? 26.187 2.154 -8.277 1.00 84.25 126 GLY A C 1
ATOM 996 O O . GLY A 1 126 ? 25.930 1.825 -9.432 1.00 84.25 126 GLY A O 1
ATOM 997 N N . GLY A 1 127 ? 25.988 1.316 -7.252 1.00 90.50 127 GLY A N 1
ATOM 998 C CA . GLY A 1 127 ? 25.325 0.016 -7.410 1.00 90.50 127 GLY A CA 1
ATOM 999 C C . GLY A 1 127 ? 23.793 0.101 -7.448 1.00 90.50 127 GLY A C 1
ATOM 1000 O O . GLY A 1 127 ? 23.203 1.105 -7.058 1.00 90.50 127 GLY A O 1
ATOM 1001 N N . PHE A 1 128 ? 23.132 -0.994 -7.830 1.00 90.75 128 PHE A N 1
ATOM 1002 C CA . PHE A 1 128 ? 21.668 -1.116 -7.795 1.00 90.75 128 PHE A CA 1
ATOM 1003 C C . PHE A 1 128 ? 21.220 -2.152 -6.758 1.00 90.75 128 PHE A C 1
ATOM 1005 O O . PHE A 1 128 ? 21.928 -3.123 -6.473 1.00 90.75 128 PHE A O 1
ATOM 1012 N N . CYS A 1 129 ? 20.036 -1.961 -6.181 1.00 88.12 129 CYS A N 1
ATOM 1013 C CA . CYS A 1 129 ? 19.354 -2.991 -5.397 1.00 88.12 129 CYS A CA 1
ATOM 1014 C C . CYS A 1 129 ? 17.837 -2.912 -5.564 1.00 88.12 129 CYS A C 1
ATOM 1016 O O . CYS A 1 129 ? 17.306 -1.938 -6.089 1.00 88.12 129 CYS A O 1
ATOM 1018 N N . LYS A 1 130 ? 17.125 -3.959 -5.140 1.00 83.69 130 LYS A N 1
ATOM 1019 C CA . LYS A 1 130 ? 15.663 -3.965 -5.194 1.00 83.69 130 LYS A CA 1
ATOM 1020 C C . LYS A 1 130 ? 15.101 -2.886 -4.262 1.00 83.69 130 LYS A C 1
ATOM 1022 O O . LYS A 1 130 ? 15.499 -2.807 -3.099 1.00 83.69 130 LYS A O 1
ATOM 1027 N N . ALA A 1 131 ? 14.160 -2.093 -4.769 1.00 82.56 131 ALA A N 1
ATOM 1028 C CA . ALA A 1 131 ? 13.461 -1.090 -3.979 1.00 82.56 131 ALA A CA 1
ATOM 1029 C C . ALA A 1 131 ? 12.642 -1.737 -2.848 1.00 82.56 131 ALA A C 1
ATOM 1031 O O . ALA A 1 131 ? 11.991 -2.770 -3.033 1.00 82.56 131 ALA A O 1
ATOM 1032 N N . ARG A 1 132 ? 12.664 -1.129 -1.656 1.00 81.62 132 ARG A N 1
ATOM 1033 C CA . ARG A 1 132 ? 11.924 -1.635 -0.492 1.00 81.62 132 ARG A CA 1
ATOM 1034 C C . ARG A 1 132 ? 10.419 -1.528 -0.750 1.00 81.62 132 ARG A C 1
ATOM 1036 O O . ARG A 1 132 ? 9.960 -0.495 -1.218 1.00 81.62 132 ARG A O 1
ATOM 1043 N N . LEU A 1 133 ? 9.671 -2.576 -0.389 1.00 81.25 133 LEU A N 1
ATOM 1044 C CA . LEU A 1 133 ? 8.213 -2.695 -0.580 1.00 81.25 133 LEU A CA 1
ATOM 1045 C C . LEU A 1 133 ? 7.750 -2.734 -2.048 1.00 81.25 133 LEU A C 1
ATOM 1047 O O . LEU A 1 133 ? 6.556 -2.881 -2.289 1.00 81.25 133 LEU A O 1
ATOM 1051 N N . CYS A 1 134 ? 8.669 -2.680 -3.015 1.00 88.19 134 CYS A N 1
ATOM 1052 C CA . CYS A 1 134 ? 8.331 -2.794 -4.426 1.00 88.19 134 CYS A CA 1
ATOM 1053 C C . CYS A 1 134 ? 7.921 -4.237 -4.765 1.00 88.19 134 CYS A C 1
ATOM 1055 O O . CYS A 1 134 ? 8.691 -5.167 -4.467 1.00 88.19 134 CYS A O 1
ATOM 1057 N N . PRO A 1 135 ? 6.745 -4.444 -5.390 1.00 90.12 135 PRO A N 1
ATOM 1058 C CA . PRO A 1 135 ? 6.360 -5.741 -5.938 1.00 90.12 135 PRO A CA 1
ATOM 1059 C C . PRO A 1 135 ? 7.396 -6.267 -6.941 1.00 90.12 135 PRO A C 1
ATOM 1061 O O . PRO A 1 135 ? 8.170 -5.496 -7.507 1.00 90.12 135 PRO A O 1
ATOM 1064 N N . ASP A 1 136 ? 7.413 -7.585 -7.157 1.00 89.44 136 ASP A N 1
ATOM 1065 C CA . ASP A 1 136 ? 8.304 -8.217 -8.146 1.00 89.44 136 ASP A CA 1
ATOM 1066 C C . ASP A 1 136 ? 7.976 -7.785 -9.580 1.00 89.44 136 ASP A C 1
ATOM 1068 O O . ASP A 1 136 ? 8.880 -7.551 -10.377 1.00 89.44 136 ASP A O 1
ATOM 1072 N N . TYR A 1 137 ? 6.686 -7.635 -9.878 1.00 94.31 137 TYR A N 1
ATOM 1073 C CA . TYR A 1 137 ? 6.181 -7.094 -11.133 1.00 94.31 137 TYR A CA 1
ATOM 1074 C C . TYR A 1 137 ? 5.457 -5.793 -10.816 1.00 94.31 137 TYR A C 1
ATOM 1076 O O . TYR A 1 137 ? 4.353 -5.809 -10.272 1.00 94.31 137 TYR A O 1
ATOM 1084 N N . ALA A 1 138 ? 6.117 -4.669 -11.075 1.00 95.62 138 ALA A N 1
ATOM 1085 C CA . ALA A 1 138 ? 5.615 -3.350 -10.725 1.00 95.62 138 ALA A CA 1
ATOM 1086 C C . ALA A 1 138 ? 5.866 -2.348 -11.847 1.00 95.62 138 ALA A C 1
ATOM 1088 O O . ALA A 1 138 ? 6.839 -2.463 -12.590 1.00 95.62 138 ALA A O 1
ATOM 1089 N N . ALA A 1 139 ? 5.006 -1.343 -11.925 1.00 96.69 139 ALA A N 1
ATOM 1090 C CA . ALA A 1 139 ? 5.176 -0.174 -12.776 1.00 96.69 139 ALA A CA 1
ATOM 1091 C C . ALA A 1 139 ? 4.745 1.081 -12.009 1.00 96.69 139 ALA A C 1
ATOM 1093 O O . ALA A 1 139 ? 4.026 0.990 -11.007 1.00 96.69 139 ALA A O 1
ATOM 1094 N N . LEU A 1 140 ? 5.209 2.253 -12.446 1.00 95.44 140 LEU A N 1
ATOM 1095 C CA . LEU A 1 140 ? 4.820 3.521 -11.834 1.00 95.44 140 LEU A CA 1
ATOM 1096 C C . LEU A 1 140 ? 3.306 3.715 -11.928 1.00 95.44 140 LEU A C 1
ATOM 1098 O O . LEU A 1 140 ? 2.712 3.553 -12.989 1.00 95.44 140 LEU A O 1
ATOM 1102 N N . ALA A 1 141 ? 2.673 4.141 -10.836 1.00 93.12 141 ALA A N 1
ATOM 1103 C CA . ALA A 1 141 ? 1.225 4.342 -10.817 1.00 93.12 141 ALA A CA 1
ATOM 1104 C C . ALA A 1 141 ? 0.748 5.354 -11.880 1.00 93.12 141 ALA A C 1
ATOM 1106 O O . ALA A 1 141 ? -0.368 5.253 -12.380 1.00 93.12 141 ALA A O 1
ATOM 1107 N N . SER A 1 142 ? 1.607 6.304 -12.267 1.00 92.06 142 SER A N 1
ATOM 1108 C CA . SER A 1 142 ? 1.328 7.312 -13.295 1.00 92.06 142 SER A CA 1
ATOM 1109 C C . SER A 1 142 ? 1.337 6.786 -14.735 1.00 92.06 142 SER A C 1
ATOM 1111 O O . SER A 1 142 ? 0.832 7.476 -15.619 1.00 92.06 142 SER A O 1
ATOM 1113 N N . SER A 1 143 ? 1.907 5.605 -14.992 1.00 91.25 143 SER A N 1
ATOM 1114 C CA . SER A 1 143 ? 2.002 5.005 -16.332 1.00 91.25 143 SER A CA 1
ATOM 1115 C C . SER A 1 143 ? 1.068 3.809 -16.536 1.00 91.25 143 SER A C 1
ATOM 1117 O O . SER A 1 143 ? 1.003 3.270 -17.638 1.00 91.25 143 SER A O 1
ATOM 1119 N N . VAL A 1 144 ? 0.340 3.396 -15.497 1.00 93.44 144 VAL A N 1
ATOM 1120 C CA . VAL A 1 144 ? -0.439 2.155 -15.480 1.00 93.44 144 VAL A CA 1
ATOM 1121 C C . VAL A 1 144 ? -1.911 2.417 -15.771 1.00 93.44 144 VAL A C 1
ATOM 1123 O O . VAL A 1 144 ? -2.545 3.283 -15.165 1.00 93.44 144 VAL A O 1
ATOM 1126 N N . SER A 1 145 ? -2.484 1.614 -16.669 1.00 92.44 145 SER A N 1
ATOM 1127 C CA . SER A 1 145 ? -3.934 1.521 -16.822 1.00 92.44 145 SER A CA 1
ATOM 1128 C C . SER A 1 145 ? -4.500 0.471 -15.863 1.00 92.44 145 SER A C 1
ATOM 1130 O O . SER A 1 145 ? -3.832 -0.504 -15.523 1.00 92.44 145 SER A O 1
ATOM 1132 N N . ARG A 1 146 ? -5.766 0.618 -15.451 1.00 90.69 146 ARG A N 1
ATOM 1133 C CA . ARG A 1 146 ? -6.410 -0.359 -14.555 1.00 90.69 146 ARG A CA 1
ATOM 1134 C C . ARG A 1 146 ? -6.391 -1.787 -15.120 1.00 90.69 146 ARG A C 1
ATOM 1136 O O . ARG A 1 146 ? -6.302 -2.736 -14.352 1.00 90.69 146 ARG A O 1
ATOM 1143 N N . ALA A 1 147 ? -6.467 -1.933 -16.442 1.00 91.88 147 ALA A N 1
ATOM 1144 C CA . ALA A 1 147 ? -6.489 -3.235 -17.106 1.00 91.88 147 ALA A CA 1
ATOM 1145 C C . ALA A 1 147 ? -5.170 -4.015 -16.961 1.00 91.88 147 ALA A C 1
ATOM 1147 O O . ALA A 1 147 ? -5.169 -5.236 -17.100 1.00 91.88 147 ALA A O 1
ATOM 1148 N N . ASP A 1 148 ? -4.067 -3.325 -16.664 1.00 93.56 148 ASP A N 1
ATOM 1149 C CA . ASP A 1 148 ? -2.732 -3.920 -16.559 1.00 93.56 148 ASP A CA 1
ATOM 1150 C C . ASP A 1 148 ? -2.390 -4.399 -15.139 1.00 93.56 148 ASP A C 1
ATOM 1152 O O . ASP A 1 148 ? -1.356 -5.039 -14.930 1.00 93.56 148 ASP A O 1
ATOM 1156 N N . ILE A 1 149 ? -3.246 -4.095 -14.161 1.00 93.81 149 ILE A N 1
ATOM 1157 C CA . ILE A 1 149 ? -3.007 -4.383 -12.745 1.00 93.81 149 ILE A CA 1
ATOM 1158 C C . ILE A 1 149 ? -3.211 -5.870 -12.458 1.00 93.81 149 ILE A C 1
ATOM 1160 O O . ILE A 1 149 ? -4.243 -6.454 -12.797 1.00 93.81 149 ILE A O 1
ATOM 1164 N N . ASP A 1 150 ? -2.252 -6.469 -11.751 1.00 93.38 150 ASP A N 1
ATOM 1165 C CA . ASP A 1 150 ? -2.414 -7.808 -11.182 1.00 93.38 150 ASP A CA 1
ATOM 1166 C C . ASP A 1 150 ? -3.160 -7.700 -9.846 1.00 93.38 150 ASP A C 1
ATOM 1168 O O . ASP A 1 150 ? -2.557 -7.615 -8.775 1.00 93.38 150 ASP A O 1
ATOM 1172 N N . PHE A 1 151 ? -4.492 -7.723 -9.894 1.00 89.44 151 PHE A N 1
ATOM 1173 C CA . PHE A 1 151 ? -5.318 -7.738 -8.681 1.00 89.44 151 PHE A CA 1
ATOM 1174 C C .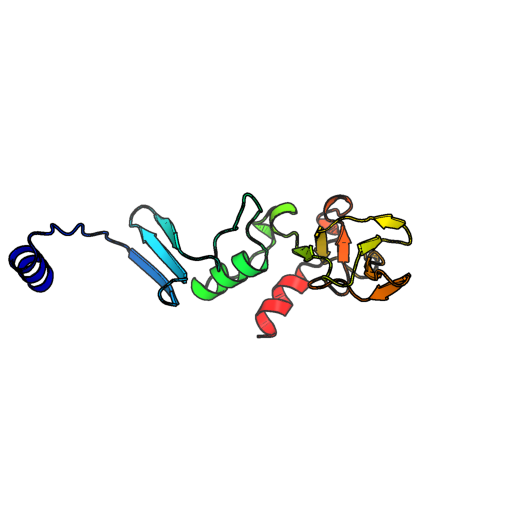 PHE A 1 151 ? -5.091 -8.985 -7.817 1.00 89.44 151 PHE A C 1
ATOM 1176 O O . PHE A 1 151 ? -5.240 -8.931 -6.593 1.00 89.44 151 PHE A O 1
ATOM 1183 N N . GLY A 1 152 ? -4.645 -10.089 -8.424 1.00 87.94 152 GLY A N 1
ATOM 1184 C CA . GLY A 1 152 ? -4.280 -11.303 -7.705 1.00 87.94 152 GLY A CA 1
ATOM 1185 C C . GLY A 1 152 ? -3.084 -11.103 -6.772 1.00 87.94 152 GLY A C 1
ATOM 1186 O O . GLY A 1 152 ? -2.970 -11.826 -5.783 1.00 87.94 152 GLY A O 1
ATOM 1187 N N . TYR A 1 153 ? -2.211 -10.122 -7.031 1.00 88.31 153 TYR A N 1
ATOM 1188 C CA . TYR A 1 153 ? -1.127 -9.767 -6.111 1.00 88.31 153 TYR A CA 1
ATOM 1189 C C . TYR A 1 153 ? -1.662 -9.400 -4.725 1.00 88.31 153 TYR A C 1
ATOM 1191 O O . TYR A 1 153 ? -1.140 -9.889 -3.722 1.00 88.31 153 TYR A O 1
ATOM 1199 N N . PHE A 1 154 ? -2.709 -8.573 -4.666 1.00 84.12 154 PHE A N 1
ATOM 1200 C CA . PHE A 1 154 ? -3.278 -8.121 -3.400 1.00 84.12 154 PHE A CA 1
ATOM 1201 C C . PHE A 1 154 ? -3.962 -9.262 -2.649 1.00 84.12 154 PHE A C 1
ATOM 1203 O O . PHE A 1 154 ? -3.752 -9.397 -1.448 1.00 84.12 154 PHE A O 1
ATOM 1210 N N . GLN A 1 155 ? -4.680 -10.138 -3.359 1.00 78.31 155 GLN A N 1
ATOM 1211 C CA . GLN A 1 155 ? -5.310 -11.313 -2.752 1.00 78.31 155 GLN A CA 1
ATOM 1212 C C . GLN A 1 155 ? -4.270 -12.272 -2.149 1.00 78.31 155 GLN A C 1
ATOM 1214 O O . GLN A 1 155 ? -4.374 -12.646 -0.986 1.00 78.31 155 GLN A O 1
ATOM 1219 N N . ARG A 1 156 ? -3.205 -12.597 -2.899 1.00 81.56 156 ARG A N 1
ATOM 1220 C CA . ARG A 1 156 ? -2.140 -13.505 -2.430 1.00 81.56 156 ARG A CA 1
ATOM 1221 C C . ARG A 1 156 ? -1.391 -12.979 -1.206 1.00 81.56 156 ARG A C 1
ATOM 1223 O O . ARG A 1 156 ? -0.814 -13.770 -0.470 1.00 81.56 156 ARG A O 1
ATOM 1230 N N . LYS A 1 157 ? -1.332 -11.657 -1.013 1.00 73.25 157 LYS A N 1
ATOM 1231 C CA . LYS A 1 157 ? -0.683 -11.059 0.161 1.00 73.25 157 LYS A CA 1
ATOM 1232 C C . LYS A 1 157 ? -1.486 -11.244 1.443 1.00 73.25 157 LYS A C 1
ATOM 1234 O O . LYS A 1 157 ? -0.863 -11.268 2.493 1.00 73.25 157 LYS A O 1
ATOM 1239 N N . ILE A 1 158 ? -2.805 -11.401 1.347 1.00 66.00 158 ILE A N 1
ATOM 1240 C CA . ILE A 1 158 ? -3.662 -11.756 2.486 1.00 66.00 158 ILE A CA 1
ATOM 1241 C C . ILE A 1 158 ? -3.389 -13.203 2.901 1.00 66.00 158 ILE A C 1
ATOM 1243 O O . ILE A 1 158 ? -3.199 -13.477 4.074 1.00 66.00 158 ILE A O 1
ATOM 1247 N N . ASP A 1 159 ? -3.297 -14.113 1.929 1.00 60.12 159 ASP A N 1
ATOM 1248 C CA . ASP A 1 159 ? -3.180 -15.555 2.192 1.00 60.12 159 ASP A CA 1
ATOM 1249 C C . ASP A 1 159 ? -1.783 -16.002 2.682 1.00 60.12 159 ASP A C 1
ATOM 1251 O O . ASP A 1 159 ? -1.589 -17.166 3.030 1.00 60.12 159 ASP A O 1
ATOM 1255 N N . ALA A 1 160 ? -0.781 -15.117 2.627 1.00 59.66 160 ALA A N 1
ATOM 1256 C CA . ALA A 1 160 ? 0.622 -15.432 2.911 1.00 59.66 160 ALA A CA 1
ATOM 1257 C C . ALA A 1 160 ? 1.074 -15.098 4.349 1.00 59.66 160 ALA A C 1
ATOM 1259 O O . ALA A 1 160 ? 2.242 -15.345 4.669 1.00 59.66 160 ALA A O 1
ATOM 1260 N N . GLU A 1 161 ? 0.190 -14.545 5.184 1.00 49.97 161 GLU A N 1
ATOM 1261 C CA . GLU A 1 161 ? 0.410 -14.244 6.613 1.00 49.97 161 GLU A CA 1
ATOM 1262 C C . GLU A 1 161 ? -0.498 -15.102 7.507 1.00 49.97 161 GLU A C 1
ATOM 1264 O O . GLU A 1 161 ? -0.021 -15.482 8.604 1.00 49.97 161 GLU A O 1
#

Secondary structure (DSSP, 8-state):
-HHHHHHHHHH-PPPP----SEEEEEETTEEEEE-TTS-EEEESTTTSPSSSPPPPHHHHHHHHHHTT----GGGS-TTTT-EEEE--TTEEEEEETTEEE--SEEEEEEB-GGG---EEEEETTS-EEPPBT--SSEEETTT--GGGB-HHHHHHHHTT-

pLDDT: mean 86.04, std 10.4, range [45.81, 96.69]